Protein AF-Q5NBN3-F1 (afdb_monomer_lite)

Foldseek 3Di:
DLVLLVLLLVLLLVCLVPVLPLVSLQVNLVSCVVQLVLVSNLVSLVSSLVSLVVVLVVCVPDDDPVNVVSVVVNVVSVVVNVVSVVSVVVVDDTNLCNLLVHDPPDDLVSLVVSLVVQLVVLPLVVFLPPDDDDPPDDPVSSVSSSVSSSVSSVVSNVSSVVSSVQVVDPVND

Structure (mmCIF, N/CA/C/O backbone):
data_AF-Q5NBN3-F1
#
_entry.id   AF-Q5NBN3-F1
#
loop_
_atom_site.group_PDB
_atom_site.id
_atom_site.type_symbol
_atom_site.label_atom_id
_atom_site.label_alt_id
_atom_site.label_comp_id
_atom_site.label_asym_id
_atom_site.label_entity_id
_atom_site.label_seq_id
_atom_site.pdbx_PDB_ins_code
_atom_site.Cartn_x
_atom_site.Cartn_y
_atom_site.Cartn_z
_atom_site.occupancy
_atom_site.B_iso_or_equiv
_atom_site.auth_seq_id
_atom_site.auth_comp_id
_atom_site.auth_asym_id
_atom_site.auth_atom_id
_atom_site.pdbx_PDB_model_num
ATOM 1 N N . MET A 1 1 ? -16.382 3.703 2.804 1.00 44.62 1 MET A N 1
ATOM 2 C CA . MET A 1 1 ? -16.067 3.078 1.490 1.00 44.62 1 MET A CA 1
ATOM 3 C C . MET A 1 1 ? -14.600 2.669 1.575 1.00 44.62 1 MET A C 1
ATOM 5 O O . MET A 1 1 ? -13.789 3.541 1.834 1.00 44.62 1 MET A O 1
ATOM 9 N N . GLY A 1 2 ? -14.256 1.377 1.475 1.00 59.03 2 GLY A N 1
ATOM 10 C CA . GLY A 1 2 ? -12.894 0.833 1.696 1.00 59.03 2 GLY A CA 1
ATOM 11 C C . GLY A 1 2 ? -11.881 1.144 0.585 1.00 59.03 2 GLY A C 1
ATOM 12 O O . GLY A 1 2 ? -11.079 0.293 0.224 1.00 59.03 2 GLY A O 1
ATOM 13 N N . GLN A 1 3 ? -11.944 2.353 0.022 1.00 81.12 3 GLN A N 1
ATOM 14 C CA . GLN A 1 3 ? -11.246 2.738 -1.207 1.00 81.12 3 GLN A CA 1
ATOM 15 C C . GLN A 1 3 ? -9.719 2.660 -1.087 1.00 81.12 3 GLN A C 1
ATOM 17 O O . GLN A 1 3 ? -9.051 2.426 -2.087 1.00 81.12 3 GLN A O 1
ATOM 22 N N . ILE A 1 4 ? -9.162 2.838 0.117 1.00 94.19 4 ILE A N 1
ATOM 23 C CA . ILE A 1 4 ? -7.708 2.822 0.313 1.00 94.19 4 ILE A CA 1
ATOM 24 C C . ILE A 1 4 ? -7.145 1.406 0.174 1.00 94.19 4 ILE A C 1
ATOM 26 O O . ILE A 1 4 ? -6.183 1.222 -0.563 1.00 94.19 4 ILE A O 1
ATOM 30 N N . LEU A 1 5 ? -7.742 0.403 0.829 1.00 95.00 5 LEU A N 1
ATOM 31 C CA . LEU A 1 5 ? -7.263 -0.983 0.736 1.00 95.00 5 LEU A CA 1
ATOM 32 C C . LEU A 1 5 ? -7.415 -1.548 -0.677 1.00 95.00 5 LEU A C 1
ATOM 34 O O . LEU A 1 5 ? -6.526 -2.246 -1.155 1.00 95.00 5 LEU A O 1
ATOM 38 N N . ASP A 1 6 ? -8.506 -1.191 -1.355 1.00 93.94 6 ASP A N 1
ATOM 39 C CA . ASP A 1 6 ? -8.705 -1.496 -2.772 1.00 93.94 6 ASP A CA 1
ATOM 40 C C . ASP A 1 6 ? -7.603 -0.887 -3.637 1.00 93.94 6 ASP A C 1
ATOM 42 O O . ASP A 1 6 ? -6.947 -1.597 -4.393 1.00 93.94 6 ASP A O 1
ATOM 46 N N . ALA A 1 7 ? -7.323 0.404 -3.457 1.00 96.38 7 ALA A N 1
ATOM 47 C CA . ALA A 1 7 ? -6.274 1.075 -4.207 1.00 96.38 7 ALA A CA 1
ATOM 48 C C . ALA A 1 7 ? -4.872 0.513 -3.902 1.00 96.38 7 ALA A C 1
ATOM 50 O O . ALA A 1 7 ? -4.029 0.470 -4.800 1.00 96.38 7 ALA A O 1
ATOM 51 N N . ILE A 1 8 ? -4.605 0.071 -2.664 1.00 97.25 8 ILE A N 1
ATOM 52 C CA . ILE A 1 8 ? -3.345 -0.602 -2.317 1.00 97.25 8 ILE A CA 1
ATOM 53 C C . ILE A 1 8 ? -3.264 -1.940 -3.047 1.00 97.25 8 ILE A C 1
ATOM 55 O O . ILE A 1 8 ? -2.245 -2.203 -3.680 1.00 97.25 8 ILE A O 1
ATOM 59 N N . ALA A 1 9 ? -4.329 -2.746 -3.017 1.00 94.75 9 ALA A N 1
ATOM 60 C CA . ALA A 1 9 ? -4.382 -4.030 -3.709 1.00 94.75 9 ALA A CA 1
ATOM 61 C C . ALA A 1 9 ? -4.187 -3.878 -5.229 1.00 94.75 9 ALA A C 1
ATOM 63 O O . ALA A 1 9 ? -3.411 -4.631 -5.818 1.00 94.75 9 ALA A O 1
ATOM 64 N N . ASP A 1 10 ? -4.806 -2.869 -5.849 1.00 95.00 10 ASP A N 1
ATOM 65 C CA . ASP A 1 10 ? -4.633 -2.563 -7.274 1.00 95.00 10 ASP A CA 1
ATOM 66 C C . ASP A 1 10 ? -3.186 -2.163 -7.598 1.00 95.00 10 ASP A C 1
ATOM 68 O O . ASP A 1 10 ? -2.611 -2.620 -8.589 1.00 95.00 10 ASP A O 1
ATOM 72 N N . CYS A 1 11 ? -2.556 -1.340 -6.751 1.00 97.19 11 CYS A N 1
ATOM 73 C CA . CYS A 1 11 ? -1.148 -0.986 -6.932 1.00 97.19 11 CYS A CA 1
ATOM 74 C C . CYS A 1 11 ? -0.230 -2.197 -6.729 1.00 97.19 11 CYS A C 1
ATOM 76 O O . CYS A 1 11 ? 0.711 -2.371 -7.496 1.00 97.19 11 CYS A O 1
ATOM 78 N N . SER A 1 12 ? -0.498 -3.040 -5.730 1.00 95.88 12 SER A N 1
ATOM 79 C CA . SER A 1 12 ? 0.242 -4.280 -5.481 1.00 95.88 12 SER A CA 1
ATOM 80 C C . SER A 1 12 ? 0.186 -5.223 -6.675 1.00 95.88 12 SER A C 1
ATOM 82 O O . SER A 1 12 ? 1.220 -5.710 -7.124 1.00 95.88 12 SER A O 1
ATOM 84 N N . LEU A 1 13 ? -1.001 -5.405 -7.257 1.00 93.69 13 LEU A N 1
ATOM 85 C CA . LEU A 1 13 ? -1.175 -6.175 -8.482 1.00 93.69 13 LEU A CA 1
ATOM 86 C C . LEU A 1 13 ? -0.355 -5.587 -9.637 1.00 93.69 13 LEU A C 1
ATOM 88 O O . LEU A 1 13 ? 0.372 -6.312 -10.313 1.00 93.69 13 LEU A O 1
ATOM 92 N N . ALA A 1 14 ? -0.434 -4.272 -9.843 1.00 94.81 14 ALA A N 1
ATOM 93 C CA . ALA A 1 14 ? 0.308 -3.593 -10.900 1.00 94.81 14 ALA A CA 1
ATOM 94 C C . ALA A 1 14 ? 1.834 -3.731 -10.730 1.00 94.81 14 ALA A C 1
ATOM 96 O O . ALA A 1 14 ? 2.539 -3.925 -11.714 1.00 94.81 14 ALA A O 1
ATOM 97 N N . ILE A 1 15 ? 2.334 -3.678 -9.492 1.00 95.94 15 ILE A N 1
ATOM 98 C CA . ILE A 1 15 ? 3.757 -3.839 -9.154 1.00 95.94 15 ILE A CA 1
ATOM 99 C C . ILE A 1 15 ? 4.220 -5.291 -9.309 1.00 95.94 15 ILE A C 1
ATOM 101 O O . ILE A 1 15 ? 5.369 -5.530 -9.677 1.00 95.94 15 ILE A O 1
ATOM 105 N N . ALA A 1 16 ? 3.355 -6.259 -9.007 1.00 93.06 16 ALA A N 1
ATOM 106 C CA . ALA A 1 16 ? 3.659 -7.669 -9.211 1.00 93.06 16 ALA A CA 1
ATOM 107 C C . ALA A 1 16 ? 3.752 -8.002 -10.709 1.00 93.06 16 ALA A C 1
ATOM 109 O O . ALA A 1 16 ? 4.618 -8.769 -11.113 1.00 93.06 16 ALA A O 1
ATOM 110 N N . LEU A 1 17 ? 2.898 -7.392 -11.540 1.00 91.25 17 LEU A N 1
ATOM 111 C CA . LEU A 1 17 ? 2.922 -7.556 -12.997 1.00 91.25 17 LEU A CA 1
ATOM 112 C C . LEU A 1 17 ? 4.080 -6.799 -13.668 1.00 91.25 17 LEU A C 1
ATOM 114 O O . LEU A 1 17 ? 4.691 -7.320 -14.598 1.00 91.25 17 LEU A O 1
ATOM 118 N N . ASP A 1 18 ? 4.386 -5.585 -13.205 1.00 93.38 18 ASP A N 1
ATOM 119 C CA . ASP A 1 18 ? 5.535 -4.791 -13.646 1.00 93.38 18 ASP A CA 1
ATOM 120 C C . ASP A 1 18 ? 6.296 -4.237 -12.436 1.00 93.38 18 ASP A C 1
ATOM 122 O O . ASP A 1 18 ? 5.932 -3.232 -11.813 1.00 93.38 18 ASP A O 1
ATOM 126 N N . SER A 1 19 ? 7.424 -4.880 -12.141 1.00 93.56 19 SER A N 1
ATOM 127 C CA . SER A 1 19 ? 8.270 -4.538 -11.002 1.00 93.56 19 SER A CA 1
ATOM 128 C C . SER A 1 19 ? 8.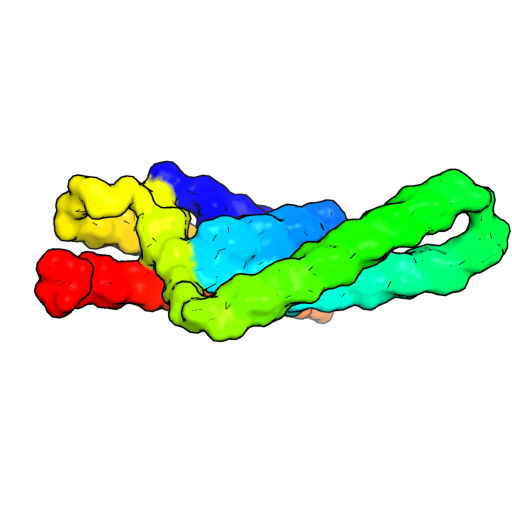927 -3.156 -11.112 1.00 93.56 19 SER A C 1
ATOM 130 O O . SER A 1 19 ? 9.373 -2.621 -10.089 1.00 93.56 19 SER A O 1
ATOM 132 N N . ASN A 1 20 ? 8.952 -2.564 -12.309 1.00 95.25 20 ASN A N 1
ATOM 133 C CA . ASN A 1 20 ? 9.498 -1.242 -12.598 1.00 95.25 20 ASN A CA 1
ATOM 134 C C . ASN A 1 20 ? 8.405 -0.171 -12.758 1.00 95.25 20 ASN A C 1
ATOM 136 O O . ASN A 1 20 ? 8.701 0.947 -13.193 1.00 95.25 20 ASN A O 1
ATOM 140 N N . TYR A 1 21 ? 7.153 -0.460 -12.386 1.00 96.81 21 TYR A N 1
ATOM 141 C CA . TYR A 1 21 ? 6.058 0.490 -12.546 1.00 96.81 21 TYR A CA 1
ATOM 142 C C . TYR A 1 21 ? 6.108 1.623 -11.504 1.00 96.81 21 TYR A C 1
ATOM 144 O O . TYR A 1 21 ? 5.364 1.654 -10.520 1.00 96.81 21 TYR A O 1
ATOM 152 N N . SER A 1 22 ? 6.977 2.610 -11.741 1.00 96.31 22 SER A N 1
ATOM 153 C CA . SER A 1 22 ? 7.275 3.721 -10.821 1.00 96.31 22 SER A CA 1
ATOM 154 C C . SER A 1 22 ? 6.034 4.471 -10.324 1.00 96.31 22 SER A C 1
ATOM 156 O O . SER A 1 22 ? 5.960 4.844 -9.152 1.00 96.31 22 SER A O 1
ATOM 158 N N . LYS A 1 23 ? 5.024 4.653 -11.187 1.00 96.31 23 LYS A N 1
ATOM 159 C CA . LYS A 1 23 ? 3.754 5.303 -10.824 1.00 96.31 23 LYS A CA 1
ATOM 160 C C . LYS A 1 23 ? 2.964 4.489 -9.798 1.00 96.31 23 LYS A C 1
ATOM 162 O O . LYS A 1 23 ? 2.444 5.084 -8.859 1.00 96.31 23 LYS A O 1
ATOM 167 N N . ALA A 1 24 ? 2.884 3.165 -9.954 1.00 98.00 24 ALA A N 1
ATOM 168 C CA . ALA A 1 24 ? 2.189 2.297 -9.003 1.00 98.00 24 ALA A CA 1
ATOM 169 C C . ALA A 1 24 ? 2.914 2.271 -7.650 1.00 98.00 24 ALA A C 1
ATOM 171 O O . ALA A 1 24 ? 2.270 2.449 -6.620 1.00 98.00 24 ALA A O 1
ATOM 172 N N . ILE A 1 25 ? 4.250 2.179 -7.656 1.00 98.50 25 ILE A N 1
ATOM 173 C CA . ILE A 1 25 ? 5.080 2.229 -6.438 1.00 98.50 25 ILE A CA 1
ATOM 174 C C . ILE A 1 25 ? 4.880 3.560 -5.697 1.00 98.50 25 ILE A C 1
ATOM 176 O O . ILE A 1 25 ? 4.569 3.583 -4.509 1.00 98.50 25 ILE A O 1
ATOM 180 N N . SER A 1 26 ? 4.989 4.688 -6.408 1.00 98.31 26 SER A N 1
ATOM 181 C CA . SER A 1 26 ? 4.820 6.024 -5.821 1.00 98.31 26 SER A CA 1
ATOM 182 C C . SER A 1 26 ? 3.430 6.229 -5.208 1.00 98.31 26 SER A C 1
ATOM 184 O O . SER A 1 26 ? 3.291 6.833 -4.136 1.00 98.31 26 SER A O 1
ATOM 186 N N . ARG A 1 27 ? 2.399 5.707 -5.884 1.00 98.19 27 ARG A N 1
ATOM 187 C CA . ARG A 1 27 ? 1.003 5.806 -5.456 1.00 98.19 27 ARG A CA 1
ATOM 188 C C . ARG A 1 27 ? 0.726 4.911 -4.250 1.00 98.19 27 ARG A C 1
ATOM 190 O O . ARG A 1 27 ? 0.111 5.389 -3.300 1.00 98.19 27 ARG A O 1
ATOM 197 N N . ARG A 1 28 ? 1.249 3.681 -4.235 1.00 98.50 28 ARG A N 1
ATOM 198 C CA . ARG A 1 28 ? 1.142 2.763 -3.092 1.00 98.50 28 ARG A CA 1
ATOM 199 C C . ARG A 1 28 ? 1.826 3.319 -1.844 1.00 98.50 28 ARG A C 1
ATOM 201 O O . ARG A 1 28 ? 1.197 3.337 -0.790 1.00 98.50 28 ARG A O 1
ATOM 208 N N . ALA A 1 29 ? 3.004 3.931 -1.990 1.00 98.56 29 ALA A N 1
ATOM 209 C CA . ALA A 1 29 ? 3.646 4.666 -0.899 1.00 98.56 29 ALA A CA 1
ATOM 210 C C . ALA A 1 29 ? 2.732 5.758 -0.308 1.00 98.56 29 ALA A C 1
ATOM 212 O O . ALA A 1 29 ? 2.669 5.936 0.902 1.00 98.56 29 ALA A O 1
ATOM 213 N N . GLY A 1 30 ? 1.981 6.484 -1.147 1.00 98.25 30 GLY A N 1
ATOM 214 C CA . GLY A 1 30 ? 1.005 7.486 -0.683 1.00 98.25 30 GLY A CA 1
ATOM 215 C C . GLY A 1 30 ? -0.174 6.911 0.066 1.00 98.25 30 GLY A C 1
ATOM 216 O O . GLY A 1 30 ? -0.595 7.477 1.069 1.00 98.25 30 GLY A O 1
ATOM 217 N N . LEU A 1 31 ? -0.681 5.770 -0.377 1.00 98.38 31 LEU A N 1
ATOM 218 C CA . LEU A 1 31 ? -1.772 5.096 0.313 1.00 98.38 31 LEU A CA 1
ATOM 219 C C . LEU A 1 31 ? -1.323 4.569 1.682 1.00 98.38 31 LEU A C 1
ATOM 221 O O . LEU A 1 31 ? -2.057 4.725 2.656 1.00 98.38 31 LEU A O 1
ATOM 225 N N . TYR A 1 32 ? -0.103 4.034 1.774 1.00 98.56 32 TYR A N 1
ATOM 226 C CA . TYR A 1 32 ? 0.494 3.630 3.045 1.00 98.56 32 TYR A CA 1
ATOM 227 C C . TYR A 1 32 ? 0.758 4.825 3.980 1.00 98.56 32 TYR A C 1
ATOM 229 O O . TYR A 1 32 ? 0.433 4.752 5.164 1.00 98.56 32 TYR A O 1
ATOM 237 N N . GLU A 1 33 ? 1.224 5.969 3.463 1.00 97.31 33 GLU A N 1
ATOM 238 C CA . GLU A 1 33 ? 1.341 7.213 4.246 1.00 97.31 33 GLU A CA 1
ATOM 239 C C . GLU A 1 33 ? -0.008 7.689 4.801 1.00 97.31 33 GLU A C 1
ATOM 241 O O . GLU A 1 33 ? -0.088 8.062 5.972 1.00 97.31 33 GLU A O 1
ATOM 246 N N . LEU A 1 34 ? -1.083 7.638 4.003 1.00 96.88 34 LEU A N 1
ATOM 247 C CA . LEU A 1 34 ? -2.424 8.052 4.442 1.00 96.88 34 LEU A CA 1
ATOM 248 C C . LEU A 1 34 ? -2.914 7.243 5.648 1.00 96.88 34 LEU A C 1
ATOM 250 O O . LEU A 1 34 ? -3.517 7.799 6.568 1.00 96.88 34 LEU A O 1
ATOM 254 N N . ILE A 1 35 ? -2.626 5.941 5.667 1.00 97.12 35 ILE A N 1
ATOM 255 C CA . ILE A 1 35 ? -2.974 5.063 6.792 1.00 97.12 35 ILE A CA 1
ATOM 256 C C . ILE A 1 35 ? -1.899 5.026 7.884 1.00 97.12 35 ILE A C 1
ATOM 258 O O . ILE A 1 35 ? -2.052 4.285 8.855 1.00 97.12 35 ILE A O 1
ATOM 262 N N . ARG A 1 36 ? -0.854 5.855 7.763 1.00 97.56 36 ARG A N 1
ATOM 263 C CA . ARG A 1 36 ? 0.294 5.957 8.682 1.00 97.56 36 ARG A CA 1
ATOM 264 C C . ARG A 1 36 ? 1.090 4.662 8.823 1.00 97.56 36 ARG A C 1
ATOM 266 O O . ARG A 1 36 ? 1.730 4.420 9.842 1.00 97.56 36 ARG A O 1
ATOM 273 N N . ASP A 1 37 ? 1.059 3.832 7.790 1.00 97.75 37 ASP A N 1
ATOM 274 C CA . ASP A 1 37 ? 1.928 2.672 7.657 1.00 97.75 37 ASP A CA 1
ATOM 275 C C . ASP A 1 37 ? 3.265 3.120 7.059 1.00 97.75 37 ASP A C 1
ATOM 277 O O . ASP A 1 37 ? 3.573 2.917 5.881 1.00 97.75 37 ASP A O 1
ATOM 281 N N . TYR A 1 38 ? 4.032 3.844 7.875 1.00 98.00 38 TYR A N 1
ATOM 282 C CA . TYR A 1 38 ? 5.278 4.459 7.431 1.00 98.00 38 TYR A CA 1
ATOM 283 C C . TYR A 1 38 ? 6.336 3.418 7.053 1.00 98.00 38 TYR A C 1
ATOM 285 O O . TYR A 1 38 ? 7.167 3.688 6.189 1.00 98.00 38 TYR A O 1
ATOM 293 N N . ASP A 1 39 ? 6.277 2.212 7.616 1.00 97.06 39 ASP A N 1
ATOM 294 C CA . ASP A 1 39 ? 7.203 1.136 7.265 1.00 97.06 39 ASP A CA 1
ATOM 295 C C . ASP A 1 39 ? 7.030 0.720 5.798 1.00 97.06 39 ASP A C 1
ATOM 297 O O . ASP A 1 39 ? 7.997 0.738 5.026 1.00 97.06 39 ASP A O 1
ATOM 301 N N . GLN A 1 40 ? 5.796 0.418 5.376 1.00 98.25 40 GLN A N 1
ATOM 302 C CA . GLN A 1 40 ? 5.524 0.037 3.987 1.00 98.25 40 GLN A CA 1
ATOM 303 C C . GLN A 1 40 ? 5.701 1.197 3.013 1.00 98.25 40 GLN A C 1
ATOM 305 O O . GLN A 1 40 ? 6.289 1.022 1.944 1.00 98.25 40 GLN A O 1
ATOM 310 N N . ALA A 1 41 ? 5.266 2.400 3.388 1.00 98.50 41 ALA A N 1
ATOM 311 C CA . ALA A 1 41 ? 5.496 3.577 2.563 1.00 98.50 41 ALA A CA 1
ATOM 312 C C . ALA A 1 41 ? 6.995 3.856 2.357 1.00 98.50 41 ALA A C 1
ATOM 314 O O . ALA A 1 41 ? 7.422 4.151 1.240 1.00 98.50 41 ALA A O 1
ATOM 315 N N . GLY A 1 42 ? 7.812 3.695 3.401 1.00 98.50 42 GLY A N 1
ATOM 316 C CA . GLY A 1 42 ? 9.264 3.824 3.314 1.00 98.50 42 GLY A CA 1
ATOM 317 C C . GLY A 1 42 ? 9.896 2.765 2.408 1.00 98.50 42 GLY A C 1
ATOM 318 O O . GLY A 1 42 ? 10.792 3.087 1.628 1.00 98.50 42 GLY A O 1
ATOM 319 N N . ASN A 1 43 ? 9.416 1.517 2.464 1.00 98.25 43 ASN A N 1
ATOM 320 C CA . ASN A 1 43 ? 9.874 0.444 1.574 1.00 98.25 43 ASN A CA 1
ATOM 321 C C . ASN A 1 43 ? 9.608 0.775 0.101 1.00 98.25 43 ASN A C 1
ATOM 323 O O . ASN A 1 43 ? 10.518 0.670 -0.725 1.00 98.25 43 ASN A O 1
ATOM 327 N N . ASP A 1 44 ? 8.395 1.229 -0.220 1.00 98.62 44 ASP A N 1
ATOM 328 C CA . ASP A 1 44 ? 8.035 1.620 -1.584 1.00 98.62 44 ASP A CA 1
ATOM 329 C C . ASP A 1 44 ? 8.838 2.843 -2.058 1.00 98.62 44 ASP A C 1
ATOM 331 O O . ASP A 1 44 ? 9.317 2.858 -3.192 1.00 98.62 44 ASP A O 1
ATOM 335 N N . LEU A 1 45 ? 9.062 3.847 -1.202 1.00 98.56 45 LEU A N 1
ATOM 336 C CA . LEU A 1 45 ? 9.892 5.006 -1.554 1.00 98.56 45 LEU A CA 1
ATOM 337 C C . LEU A 1 45 ? 11.348 4.623 -1.817 1.00 98.56 45 LEU A C 1
ATOM 339 O O . LEU A 1 45 ? 11.909 5.070 -2.815 1.00 98.56 45 LEU A O 1
ATOM 343 N N . ARG A 1 46 ? 11.951 3.773 -0.977 1.00 98.69 46 ARG A N 1
ATOM 344 C CA . ARG A 1 46 ? 13.316 3.268 -1.203 1.00 98.69 46 ARG A CA 1
ATOM 345 C C . ARG A 1 46 ? 13.414 2.513 -2.525 1.00 98.69 46 ARG A C 1
ATOM 347 O O . ARG A 1 46 ? 14.317 2.779 -3.312 1.00 98.69 46 ARG A O 1
ATOM 354 N N . ARG A 1 47 ? 12.443 1.643 -2.819 1.00 98.00 47 ARG A N 1
ATOM 355 C CA . ARG A 1 47 ? 12.367 0.936 -4.105 1.00 98.00 47 ARG A CA 1
ATOM 356 C C . ARG A 1 47 ? 12.245 1.905 -5.285 1.00 98.00 47 ARG A C 1
ATOM 358 O O . ARG A 1 47 ? 12.917 1.719 -6.297 1.00 98.00 47 ARG A O 1
ATOM 365 N N . LEU A 1 48 ? 11.402 2.932 -5.165 1.00 98.25 48 LEU A N 1
ATOM 366 C CA . LEU A 1 48 ? 11.230 3.960 -6.192 1.00 98.25 48 LEU A CA 1
ATOM 367 C C . LEU A 1 48 ? 12.523 4.749 -6.430 1.00 98.25 48 LEU A C 1
ATOM 369 O O . LEU A 1 48 ? 12.875 4.994 -7.580 1.00 98.25 48 LEU A O 1
ATOM 373 N N . ILE A 1 49 ? 13.231 5.122 -5.363 1.00 98.31 49 ILE A N 1
ATOM 374 C CA . ILE A 1 49 ? 14.522 5.815 -5.429 1.00 98.31 49 ILE A CA 1
ATOM 375 C C . ILE A 1 49 ? 15.535 4.961 -6.195 1.00 98.31 49 ILE A C 1
ATOM 377 O O . ILE A 1 49 ? 16.047 5.421 -7.213 1.00 98.31 49 ILE A O 1
ATOM 381 N N . SER A 1 50 ? 15.727 3.697 -5.804 1.00 97.94 50 SER A N 1
ATOM 382 C CA . SER A 1 50 ? 16.660 2.792 -6.492 1.00 97.94 50 SER A CA 1
ATOM 383 C C . SER A 1 50 ? 16.309 2.587 -7.970 1.00 97.94 50 SER A C 1
ATOM 385 O O . SER A 1 50 ? 17.192 2.499 -8.823 1.00 97.94 50 SER A O 1
ATOM 387 N N . LEU A 1 51 ? 15.015 2.544 -8.304 1.00 96.56 51 LEU A N 1
ATOM 388 C CA . LEU A 1 51 ? 14.557 2.467 -9.690 1.00 96.56 51 LEU A CA 1
ATOM 389 C C . LEU A 1 51 ? 14.925 3.727 -10.489 1.00 96.56 51 LEU A C 1
ATOM 391 O O . LEU A 1 51 ? 15.413 3.615 -11.612 1.00 96.56 51 LEU A O 1
ATOM 395 N N . LEU A 1 52 ? 14.690 4.914 -9.926 1.00 95.38 52 LEU A N 1
ATOM 396 C CA . LEU A 1 52 ? 14.997 6.192 -10.572 1.00 95.38 52 LEU A CA 1
ATOM 397 C C . LEU A 1 52 ? 16.510 6.400 -10.732 1.00 95.38 52 LEU A C 1
ATOM 399 O O . LEU A 1 52 ? 16.945 6.901 -11.766 1.00 95.38 52 LEU A O 1
ATOM 403 N N . GLU A 1 53 ? 17.312 5.977 -9.753 1.00 95.12 53 GLU A N 1
ATOM 404 C CA . GLU A 1 53 ? 18.779 5.986 -9.831 1.00 95.12 53 GLU A CA 1
ATOM 405 C C . GLU A 1 53 ? 19.282 5.099 -10.972 1.00 95.12 53 GLU A C 1
ATOM 407 O O . GLU A 1 53 ? 20.071 5.548 -11.805 1.00 95.12 53 GLU A O 1
ATOM 412 N N . ARG A 1 54 ? 18.762 3.869 -11.075 1.00 93.94 54 ARG A N 1
ATOM 413 C CA . ARG A 1 54 ? 19.084 2.961 -12.183 1.00 93.94 54 ARG A CA 1
ATOM 414 C C . ARG A 1 54 ? 18.696 3.563 -13.534 1.00 93.94 54 ARG A C 1
ATOM 416 O O . ARG A 1 54 ? 19.504 3.557 -14.458 1.00 93.94 54 ARG A O 1
ATOM 423 N N . GLN A 1 55 ? 17.493 4.129 -13.641 1.00 91.62 55 GLN A N 1
ATOM 424 C CA . GLN A 1 55 ? 17.042 4.799 -14.864 1.00 91.62 55 GLN A CA 1
ATOM 425 C C . GLN A 1 55 ? 17.930 5.991 -15.233 1.00 91.62 55 GLN A C 1
ATOM 427 O O . GLN A 1 55 ? 18.147 6.236 -16.416 1.00 91.62 55 GLN A O 1
ATOM 432 N N . LEU A 1 56 ? 18.446 6.740 -14.255 1.00 90.31 56 LEU A N 1
ATOM 433 C CA . LEU A 1 56 ? 19.363 7.849 -14.510 1.00 90.31 56 LEU A CA 1
ATOM 434 C C . LEU A 1 56 ? 20.722 7.346 -15.018 1.00 90.31 56 LEU A C 1
ATOM 436 O O . LEU A 1 56 ? 21.259 7.916 -15.965 1.00 90.31 56 LEU A O 1
ATOM 440 N N . GLN A 1 57 ? 21.235 6.258 -14.435 1.00 88.44 57 GLN A N 1
ATOM 441 C CA . GLN A 1 57 ? 22.493 5.625 -14.838 1.00 88.44 57 GLN A CA 1
ATOM 442 C C . GLN A 1 57 ? 22.426 5.047 -16.262 1.00 88.44 57 GLN A C 1
ATOM 444 O O . GLN A 1 57 ? 23.363 5.197 -17.041 1.00 88.44 57 GLN A O 1
ATOM 449 N N . GLU A 1 58 ? 21.311 4.418 -16.633 1.00 86.25 58 GLU A N 1
ATOM 450 C CA . GLU A 1 58 ? 21.095 3.876 -17.985 1.00 86.25 58 GLU A CA 1
ATOM 451 C C . GLU A 1 58 ? 20.964 4.984 -19.047 1.00 86.25 58 GLU A C 1
ATOM 453 O O . GLU A 1 58 ? 21.287 4.778 -20.215 1.00 86.25 58 GLU A O 1
ATOM 458 N N . ASN A 1 59 ? 20.537 6.183 -18.640 1.00 75.88 59 ASN A N 1
ATOM 459 C CA . ASN A 1 59 ? 20.259 7.315 -19.524 1.00 75.88 59 ASN A CA 1
ATOM 460 C C . ASN A 1 59 ? 21.412 8.332 -19.644 1.00 75.88 59 ASN A C 1
ATOM 462 O O . ASN A 1 59 ? 21.194 9.410 -20.201 1.00 75.88 59 ASN A O 1
ATOM 466 N N . ILE A 1 60 ? 22.633 8.003 -19.194 1.00 68.56 60 ILE A N 1
ATOM 467 C CA . ILE A 1 60 ? 23.821 8.890 -19.231 1.00 68.56 60 ILE A CA 1
ATOM 468 C C . ILE A 1 60 ? 24.116 9.460 -20.634 1.00 68.56 60 ILE A C 1
ATOM 470 O O . ILE A 1 60 ? 24.672 10.550 -20.747 1.00 68.56 60 ILE A O 1
ATOM 474 N N . TYR A 1 61 ? 23.695 8.770 -21.699 1.00 69.44 61 TYR A N 1
ATOM 475 C CA . TYR A 1 61 ? 23.915 9.169 -23.095 1.00 69.44 61 TYR A CA 1
ATOM 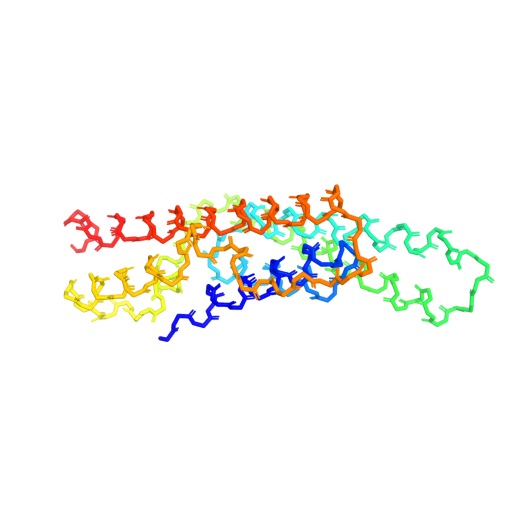476 C C . TYR A 1 61 ? 22.678 9.792 -23.789 1.00 69.44 61 TYR A C 1
ATOM 478 O O . TYR A 1 61 ? 22.689 9.966 -25.005 1.00 69.44 61 TYR A O 1
ATOM 486 N N . THR A 1 62 ? 21.597 10.106 -23.058 1.00 61.44 62 THR A N 1
ATOM 487 C CA . THR A 1 62 ? 20.299 10.558 -23.623 1.00 61.44 62 THR A CA 1
ATOM 488 C C . THR A 1 62 ? 19.955 12.030 -23.287 1.00 61.44 62 THR A C 1
ATOM 490 O O . THR A 1 62 ? 20.588 12.612 -22.408 1.00 61.44 62 THR A O 1
ATOM 493 N N . PRO A 1 63 ? 18.987 12.677 -23.984 1.00 62.12 63 PRO A N 1
ATOM 494 C CA . PRO A 1 63 ? 18.749 14.130 -23.919 1.00 62.12 63 PRO A CA 1
ATOM 495 C C . PRO A 1 63 ? 18.406 14.688 -22.524 1.00 62.12 63 PRO A C 1
ATOM 497 O O . PRO A 1 63 ? 17.658 14.065 -21.766 1.00 62.12 63 PRO A O 1
ATOM 500 N N . SER A 1 64 ? 18.875 15.917 -22.244 1.00 70.25 64 SER A N 1
ATOM 501 C CA . SER A 1 64 ? 18.773 16.627 -20.948 1.00 70.25 64 SER A CA 1
ATOM 502 C C . SER A 1 64 ? 17.385 16.562 -20.303 1.00 70.25 64 SER A C 1
ATOM 504 O O . SER A 1 64 ? 17.270 16.175 -19.144 1.00 70.25 64 SER A O 1
ATOM 506 N N . GLU A 1 65 ? 16.313 16.833 -21.050 1.00 71.38 65 GLU A N 1
ATOM 507 C CA . GLU A 1 65 ? 14.972 17.029 -20.475 1.00 71.38 65 GLU A CA 1
ATOM 508 C C . GLU A 1 65 ? 14.405 15.788 -19.763 1.00 71.38 65 GLU A C 1
ATOM 510 O O . GLU A 1 65 ? 13.805 15.897 -18.690 1.00 71.38 65 GLU A O 1
ATOM 515 N N . LYS A 1 66 ? 14.621 14.581 -20.311 1.00 74.06 66 LYS A N 1
ATOM 516 C CA . LYS A 1 66 ? 14.189 13.335 -19.648 1.00 74.06 66 LYS A CA 1
ATOM 517 C C . LYS A 1 66 ? 14.983 13.100 -18.366 1.00 74.06 66 LYS A C 1
ATOM 519 O O . LYS A 1 66 ? 14.405 12.720 -17.347 1.00 74.06 66 LYS A O 1
ATOM 524 N N . SER A 1 67 ? 16.288 13.363 -18.406 1.00 81.81 67 SER A N 1
ATOM 525 C CA . SER A 1 67 ? 17.162 13.236 -17.239 1.00 81.81 67 SER A CA 1
ATOM 526 C C . SER A 1 67 ? 16.780 14.228 -16.132 1.00 81.81 67 SER A C 1
ATOM 528 O O . SER A 1 67 ? 16.795 13.867 -14.955 1.00 81.81 67 SER A O 1
ATOM 530 N N . ASP A 1 68 ? 16.317 15.427 -16.494 1.00 87.12 68 ASP A N 1
ATOM 531 C CA . ASP A 1 68 ? 15.875 16.449 -15.542 1.00 87.12 68 ASP A CA 1
ATOM 532 C C . ASP A 1 68 ? 14.553 16.070 -14.861 1.00 87.12 68 ASP A C 1
ATOM 534 O O . ASP A 1 68 ? 14.403 16.252 -13.648 1.00 87.12 68 ASP A O 1
ATOM 538 N N . GLY A 1 69 ? 13.623 15.441 -15.589 1.00 89.75 69 GLY A N 1
ATOM 539 C CA . GLY A 1 69 ? 12.402 14.877 -15.004 1.00 89.75 69 GLY A CA 1
ATOM 540 C C . GLY A 1 69 ? 12.682 13.750 -14.000 1.00 89.75 69 GLY A C 1
ATOM 541 O O . GLY A 1 69 ? 12.070 13.705 -12.926 1.00 89.75 69 GLY A O 1
ATOM 542 N N . ILE A 1 70 ? 13.644 12.871 -14.310 1.00 91.19 70 ILE A N 1
ATOM 543 C CA . ILE A 1 70 ? 14.074 11.783 -13.414 1.00 91.19 70 ILE A CA 1
ATOM 544 C C . ILE A 1 70 ? 14.744 12.359 -12.162 1.00 91.19 70 ILE A C 1
ATOM 546 O O . ILE A 1 70 ? 14.332 12.017 -11.054 1.00 91.19 70 ILE A O 1
ATOM 550 N N . ARG A 1 71 ? 15.698 13.291 -12.311 1.00 92.25 71 ARG A N 1
ATOM 551 C CA . ARG A 1 71 ? 16.343 13.993 -11.182 1.00 92.25 71 ARG A CA 1
ATOM 552 C C . ARG A 1 71 ? 15.323 14.690 -10.286 1.00 92.25 71 ARG A C 1
ATOM 554 O O . ARG A 1 71 ? 15.373 14.554 -9.066 1.00 92.25 71 ARG A O 1
ATOM 561 N N . SER A 1 72 ? 14.359 15.390 -10.880 1.00 93.88 72 SER A N 1
ATOM 562 C CA . SER A 1 72 ? 13.293 16.072 -10.135 1.00 93.88 72 SER A CA 1
ATOM 563 C C . SER A 1 72 ? 12.434 15.088 -9.334 1.00 93.88 72 SER A C 1
ATOM 565 O O . SER A 1 72 ? 12.112 15.335 -8.169 1.00 93.88 72 SER A O 1
ATOM 567 N N . SER A 1 73 ? 12.092 13.947 -9.937 1.00 94.69 73 SER A N 1
ATOM 568 C CA . SER A 1 73 ? 11.320 12.883 -9.284 1.00 94.69 73 SER A CA 1
ATOM 569 C C . SER A 1 73 ? 12.107 12.203 -8.161 1.00 94.69 73 SER A C 1
ATOM 571 O O . SER A 1 73 ? 11.545 11.912 -7.102 1.00 94.69 73 SER A O 1
ATOM 573 N N . LEU A 1 74 ? 13.410 11.994 -8.365 1.00 96.00 74 LEU A N 1
ATOM 574 C CA . LEU A 1 74 ? 14.332 11.432 -7.382 1.00 96.00 74 LEU A CA 1
ATOM 575 C C . LEU A 1 74 ? 14.462 12.359 -6.169 1.00 96.00 74 LEU A C 1
ATOM 577 O O . LEU A 1 74 ? 14.224 11.931 -5.042 1.00 96.00 74 LEU A O 1
ATOM 581 N N . ASN A 1 75 ? 14.719 13.650 -6.399 1.00 96.62 75 ASN A N 1
ATOM 582 C CA . ASN A 1 75 ? 14.784 14.663 -5.343 1.00 96.62 75 ASN A CA 1
ATOM 583 C C . ASN A 1 75 ? 13.485 14.719 -4.530 1.00 96.62 75 ASN A C 1
ATOM 585 O O . ASN A 1 75 ? 13.522 14.720 -3.300 1.00 96.62 75 ASN A O 1
ATOM 589 N N . ARG A 1 76 ? 12.322 14.698 -5.198 1.00 97.06 76 ARG A N 1
ATOM 590 C CA . ARG A 1 76 ? 11.019 14.656 -4.517 1.00 97.06 76 ARG A CA 1
ATOM 591 C C . ARG A 1 76 ? 10.855 13.392 -3.669 1.00 97.06 76 ARG A C 1
ATOM 593 O O . ARG A 1 76 ? 10.358 13.482 -2.550 1.00 97.06 76 ARG A O 1
ATOM 600 N N . SER A 1 77 ? 11.262 12.235 -4.188 1.00 97.62 77 SER A N 1
ATOM 601 C CA . SER A 1 77 ? 11.151 10.953 -3.481 1.00 97.62 77 SER A CA 1
ATOM 602 C C . SER A 1 77 ? 12.061 10.907 -2.250 1.00 97.62 77 SER A C 1
ATOM 604 O O . SER A 1 77 ? 11.609 10.489 -1.188 1.00 97.62 77 SER A O 1
ATOM 606 N N . ASN A 1 78 ? 13.286 11.432 -2.353 1.00 98.06 78 ASN A N 1
ATOM 607 C CA . ASN A 1 78 ? 14.213 11.571 -1.226 1.00 98.06 78 ASN A CA 1
ATOM 608 C C . ASN A 1 78 ? 13.663 12.498 -0.133 1.00 98.06 78 ASN A C 1
ATOM 610 O O . ASN A 1 78 ? 13.625 12.119 1.036 1.00 98.06 78 ASN A O 1
ATOM 614 N N . LEU A 1 79 ? 13.159 13.683 -0.504 1.00 97.94 79 LEU A N 1
ATOM 615 C CA . LEU A 1 79 ? 12.540 14.610 0.453 1.00 97.94 79 LEU A CA 1
ATOM 616 C C . LEU A 1 79 ? 11.348 13.976 1.175 1.00 97.94 79 LEU A C 1
ATOM 618 O O . LEU A 1 79 ? 11.178 14.151 2.383 1.00 97.94 79 LEU A O 1
ATOM 622 N N . ARG A 1 80 ? 10.531 13.228 0.430 1.00 97.62 80 ARG A N 1
ATOM 623 C CA . ARG A 1 80 ? 9.378 12.516 0.972 1.00 97.62 80 ARG A CA 1
ATOM 624 C C . ARG A 1 80 ? 9.796 11.404 1.932 1.00 97.62 80 ARG A C 1
ATOM 626 O O . ARG A 1 80 ? 9.216 11.316 3.008 1.00 97.62 80 ARG A O 1
ATOM 633 N N . LEU A 1 81 ? 10.834 10.633 1.603 1.00 98.38 81 LEU A N 1
ATOM 634 C CA . LEU A 1 81 ? 11.380 9.600 2.487 1.00 98.38 81 LEU A CA 1
ATOM 635 C C . LEU A 1 81 ? 11.887 10.206 3.804 1.00 98.38 81 LEU A C 1
ATOM 637 O O . LEU A 1 81 ? 11.499 9.747 4.874 1.00 98.38 81 LEU A O 1
ATOM 641 N N . SER A 1 82 ? 12.657 11.297 3.749 1.00 98.00 82 SER A N 1
ATOM 642 C CA . SER A 1 82 ? 13.114 11.989 4.964 1.00 98.00 82 SER A CA 1
ATOM 643 C C . SER A 1 82 ? 11.962 12.576 5.789 1.00 98.00 82 SER A C 1
ATOM 645 O O . SER A 1 82 ? 12.047 12.645 7.016 1.00 98.00 82 SER A O 1
ATOM 647 N N . ALA A 1 83 ? 10.883 13.036 5.147 1.00 97.38 83 ALA A N 1
ATOM 648 C CA . ALA A 1 83 ? 9.690 13.502 5.851 1.00 97.38 83 ALA A CA 1
ATOM 649 C C . ALA A 1 83 ? 8.962 12.359 6.561 1.00 97.38 83 ALA A C 1
ATOM 651 O O . ALA A 1 83 ? 8.666 12.472 7.751 1.00 97.38 83 ALA A O 1
ATOM 652 N N . LEU A 1 84 ? 8.775 11.247 5.858 1.00 97.12 84 LEU A N 1
ATOM 653 C CA . LEU A 1 84 ? 8.184 10.031 6.391 1.00 97.12 84 LEU A CA 1
ATOM 654 C C . LEU A 1 84 ? 8.969 9.497 7.594 1.00 97.12 84 LEU A C 1
ATOM 656 O O . LEU A 1 84 ? 8.368 9.159 8.606 1.00 97.12 84 LEU A O 1
ATOM 660 N N . GLU A 1 85 ? 10.302 9.473 7.542 1.00 96.25 85 GLU A N 1
ATOM 661 C CA . GLU A 1 85 ? 11.130 9.003 8.663 1.00 96.25 85 GLU A CA 1
ATOM 662 C C . GLU A 1 85 ? 10.982 9.885 9.910 1.00 96.25 85 GLU A C 1
ATOM 664 O O . GLU A 1 85 ? 11.028 9.394 11.041 1.00 96.25 85 GLU A O 1
ATOM 669 N N . ARG A 1 86 ? 10.775 11.195 9.730 1.00 96.94 86 ARG A N 1
ATOM 670 C CA . ARG A 1 86 ? 10.459 12.105 10.842 1.00 96.94 86 ARG A CA 1
ATOM 671 C C . ARG A 1 86 ? 9.076 11.829 11.419 1.00 96.94 86 ARG A C 1
ATOM 673 O O . ARG A 1 86 ? 8.920 11.892 12.635 1.00 96.94 86 ARG A O 1
ATOM 680 N N . ASP A 1 87 ? 8.091 11.533 10.579 1.00 94.50 87 ASP A N 1
ATOM 681 C CA . ASP A 1 87 ? 6.737 11.214 11.033 1.00 94.50 87 ASP A CA 1
ATOM 682 C C . ASP A 1 87 ? 6.666 9.847 11.723 1.00 94.50 87 ASP A C 1
ATOM 684 O O . ASP A 1 87 ? 6.018 9.728 12.762 1.00 94.50 87 ASP A O 1
ATOM 688 N N . ALA A 1 88 ? 7.422 8.859 11.242 1.00 94.62 88 ALA A N 1
ATOM 689 C CA . ALA A 1 88 ? 7.575 7.560 11.892 1.00 94.62 88 ALA A CA 1
ATOM 690 C C . ALA A 1 88 ? 8.159 7.694 13.309 1.00 94.62 88 ALA A C 1
ATOM 692 O O . ALA A 1 88 ? 7.667 7.072 14.250 1.00 94.62 88 ALA A O 1
ATOM 693 N N . LYS A 1 89 ? 9.141 8.589 13.502 1.00 95.94 89 LYS A N 1
ATOM 694 C CA . LYS A 1 89 ? 9.733 8.887 14.823 1.00 95.94 89 LYS A CA 1
ATOM 695 C C . LYS A 1 89 ? 8.747 9.482 15.829 1.00 95.94 89 LYS A C 1
ATOM 697 O O . LYS A 1 89 ? 9.011 9.418 17.025 1.00 95.94 89 LYS A O 1
ATOM 702 N N . LYS A 1 90 ? 7.618 10.042 15.381 1.00 95.31 90 LYS A N 1
ATOM 703 C CA . LYS A 1 90 ? 6.569 10.535 16.290 1.00 95.31 90 LYS A CA 1
ATOM 704 C C . LYS A 1 90 ? 5.815 9.397 16.983 1.00 95.31 90 LYS A C 1
ATOM 706 O O . LYS A 1 90 ? 5.077 9.669 17.922 1.00 95.31 90 LYS A O 1
ATOM 711 N N . GLY A 1 91 ? 5.955 8.151 16.516 1.00 92.19 91 GLY A N 1
ATOM 712 C CA . GLY A 1 91 ? 5.312 6.985 17.128 1.00 92.19 91 GLY A CA 1
ATOM 713 C C . GLY A 1 91 ? 3.784 6.993 17.032 1.00 92.19 91 GLY A C 1
ATOM 714 O O . GLY A 1 91 ? 3.115 6.315 17.807 1.00 92.19 91 GLY A O 1
ATOM 715 N N . ILE A 1 92 ? 3.217 7.772 16.105 1.00 92.19 92 ILE A N 1
ATOM 716 C CA . ILE A 1 92 ? 1.768 7.831 15.901 1.00 92.19 92 ILE A CA 1
ATOM 717 C C . ILE A 1 92 ? 1.320 6.524 15.247 1.00 92.19 92 ILE A C 1
ATOM 719 O O . ILE A 1 92 ? 1.848 6.131 14.209 1.00 92.19 92 ILE A O 1
ATOM 723 N N . SER A 1 93 ? 0.326 5.873 15.845 1.00 92.94 93 SER A N 1
ATOM 724 C CA . SER A 1 93 ? -0.215 4.610 15.354 1.00 92.94 93 SER A CA 1
ATOM 725 C C . SER A 1 93 ? -0.964 4.752 14.021 1.00 92.94 93 SER A C 1
ATOM 727 O O . SER A 1 93 ? -1.335 5.849 13.580 1.00 92.94 93 SER A O 1
ATOM 729 N N . LEU A 1 94 ? -1.193 3.597 13.389 1.00 95.50 94 LEU A N 1
ATOM 730 C CA . LEU A 1 94 ? -1.958 3.446 12.153 1.00 95.50 94 LEU A CA 1
ATOM 731 C C . LEU A 1 94 ? -3.309 4.165 12.226 1.00 95.50 94 LEU A C 1
ATOM 733 O O . LEU A 1 94 ? -3.995 4.143 13.249 1.00 95.50 94 LEU A O 1
ATOM 737 N N . ASN A 1 95 ? -3.748 4.719 11.100 1.00 95.50 95 ASN A N 1
ATOM 738 C CA . ASN A 1 95 ? -5.105 5.232 10.973 1.00 95.50 95 ASN A CA 1
ATOM 739 C C . ASN A 1 95 ? -6.092 4.080 10.711 1.00 95.50 95 ASN A C 1
ATOM 741 O O . ASN A 1 95 ? -6.468 3.789 9.574 1.00 95.50 95 ASN A O 1
ATOM 745 N N . VAL A 1 96 ? -6.498 3.409 11.789 1.00 95.62 96 VAL A N 1
ATOM 746 C CA . VAL A 1 96 ? -7.371 2.220 11.771 1.00 95.62 96 VAL A CA 1
ATOM 747 C C . VAL A 1 96 ? -8.759 2.473 11.171 1.00 95.62 96 VAL A C 1
ATOM 749 O O . VAL A 1 96 ? -9.328 1.577 10.546 1.00 95.62 96 VAL A O 1
ATOM 752 N N . TYR A 1 97 ? -9.272 3.701 11.274 1.00 94.75 97 TYR A N 1
ATOM 753 C CA . TYR A 1 97 ? -10.537 4.111 10.659 1.00 94.75 97 TYR A CA 1
ATOM 754 C C . TYR A 1 97 ? -10.436 4.136 9.132 1.00 94.75 97 TYR A C 1
ATOM 756 O O . TYR A 1 97 ? -11.277 3.558 8.441 1.00 94.75 97 TYR A O 1
ATOM 764 N N . LEU A 1 98 ? -9.354 4.716 8.599 1.00 95.75 98 LEU A N 1
ATOM 765 C CA . LEU A 1 98 ? -9.080 4.705 7.160 1.00 95.75 98 LEU A CA 1
ATOM 766 C C . LEU A 1 98 ? -8.823 3.291 6.629 1.00 95.75 98 LEU A C 1
ATOM 768 O O . LEU A 1 98 ? -9.270 2.978 5.526 1.00 95.75 98 LEU A O 1
ATOM 772 N N . ILE A 1 99 ? -8.175 2.425 7.419 1.00 95.75 99 ILE A N 1
ATOM 773 C CA . ILE A 1 99 ? -7.975 1.010 7.067 1.00 95.75 99 ILE A CA 1
ATOM 774 C C . ILE A 1 99 ? -9.325 0.307 6.873 1.00 95.75 99 ILE A C 1
ATOM 776 O O . ILE A 1 99 ? -9.534 -0.339 5.851 1.00 95.75 99 ILE A O 1
ATOM 780 N N . LEU A 1 100 ? -10.274 0.454 7.804 1.00 94.88 100 LEU A N 1
ATOM 781 C CA . LEU A 1 100 ? -11.606 -0.151 7.650 1.00 94.88 100 LEU A CA 1
ATOM 782 C C . LEU A 1 100 ? -12.544 0.650 6.725 1.00 94.88 100 LEU A C 1
ATOM 784 O O . LEU A 1 100 ? -13.614 0.161 6.352 1.00 94.88 100 LEU A O 1
ATOM 788 N N . GLY A 1 101 ? -12.148 1.858 6.316 1.00 94.69 101 GLY A N 1
ATOM 789 C CA . GLY A 1 101 ? -12.926 2.739 5.447 1.00 94.69 101 GLY A CA 1
ATOM 790 C C . GLY A 1 101 ? -14.219 3.235 6.096 1.00 94.69 101 GLY A C 1
ATOM 791 O O . GLY A 1 101 ? -15.259 3.276 5.418 1.00 94.69 101 GLY A O 1
ATOM 792 N N . ILE A 1 102 ? -14.141 3.554 7.390 1.00 94.38 102 ILE A N 1
ATOM 793 C CA . ILE A 1 102 ? -15.232 4.018 8.259 1.00 94.38 102 ILE A CA 1
ATOM 794 C C . ILE A 1 102 ? -14.864 5.336 8.947 1.00 94.38 102 ILE A C 1
ATOM 796 O O . ILE A 1 102 ? -13.690 5.678 9.053 1.00 94.38 102 ILE A O 1
ATOM 800 N N . GLU A 1 103 ? -15.877 6.062 9.416 1.00 92.88 103 GLU A N 1
ATOM 801 C CA . GLU A 1 103 ? -15.707 7.314 10.162 1.00 92.88 103 GLU A CA 1
ATOM 802 C C . GLU A 1 103 ? -15.433 7.058 11.653 1.00 92.88 103 GLU A C 1
ATOM 804 O O . GLU A 1 103 ? -15.940 6.073 12.194 1.00 92.88 103 GLU A O 1
ATOM 809 N N . PRO A 1 104 ? -14.723 7.958 12.361 1.00 91.50 104 PRO A N 1
ATOM 810 C CA . PRO A 1 104 ? -14.496 7.830 13.803 1.00 91.50 104 PRO A CA 1
ATOM 811 C C . PRO A 1 104 ? -15.770 7.785 14.656 1.00 91.50 104 PRO A C 1
ATOM 813 O O . PRO A 1 104 ? -15.756 7.241 15.750 1.00 91.50 104 PRO A O 1
ATOM 816 N N . SER A 1 105 ? -16.880 8.328 14.154 1.00 91.38 105 SER A N 1
ATOM 817 C CA . SER A 1 105 ? -18.184 8.345 14.830 1.00 91.38 105 SER A CA 1
ATOM 818 C C . SER A 1 105 ? -19.015 7.067 14.639 1.00 91.38 105 SER A C 1
ATOM 820 O O . SER A 1 105 ? -20.174 7.021 15.052 1.00 91.38 105 SER A O 1
ATOM 822 N N . CYS A 1 106 ? -18.474 6.047 13.967 1.00 91.38 106 CYS A N 1
ATOM 823 C CA . CYS A 1 106 ? -19.204 4.820 13.656 1.00 91.38 106 CYS A CA 1
ATOM 824 C C . CYS A 1 106 ? -19.489 3.953 14.895 1.00 91.38 106 CYS A C 1
ATOM 826 O O . CYS A 1 106 ? -18.777 3.994 15.896 1.00 91.38 106 CYS A O 1
ATOM 828 N N . THR A 1 107 ? -20.538 3.129 14.820 1.00 92.88 107 THR A N 1
ATOM 829 C CA . THR A 1 107 ? -20.902 2.233 15.925 1.00 92.88 107 THR A CA 1
ATOM 830 C C . THR A 1 107 ? -20.086 0.940 15.900 1.00 92.88 107 THR A C 1
ATOM 832 O O . THR A 1 107 ? -19.561 0.523 14.866 1.00 92.88 107 THR A O 1
ATOM 835 N N . PHE A 1 108 ? -20.069 0.208 17.017 1.00 91.88 108 PHE A N 1
ATOM 836 C CA . PHE A 1 108 ? -19.463 -1.128 17.072 1.00 91.88 108 PHE A CA 1
ATOM 837 C C . PHE A 1 108 ? -20.024 -2.098 16.012 1.00 91.88 108 PHE A C 1
ATOM 839 O O . PHE A 1 108 ? -19.294 -2.918 15.444 1.00 91.88 108 PHE A O 1
ATOM 846 N N . LEU A 1 109 ? -21.321 -1.994 15.698 1.00 93.56 109 LEU A N 1
ATOM 847 C CA . LEU A 1 109 ? -21.945 -2.797 14.644 1.00 93.56 109 LEU A CA 1
ATOM 848 C C . LEU A 1 109 ? -21.381 -2.448 13.260 1.00 93.56 109 LEU A C 1
ATOM 850 O O . LEU A 1 109 ? -21.134 -3.355 12.457 1.00 93.56 109 LEU A O 1
ATOM 854 N N . ASP A 1 110 ? -21.124 -1.165 13.002 1.00 94.06 110 ASP A N 1
ATOM 855 C CA . ASP A 1 110 ? -20.514 -0.695 11.756 1.00 94.06 110 ASP A CA 1
ATOM 856 C C . ASP A 1 110 ? -19.066 -1.166 11.629 1.00 94.06 110 ASP A C 1
ATOM 858 O O . ASP A 1 110 ? -18.691 -1.682 10.574 1.00 94.06 110 ASP A O 1
ATOM 862 N N . ILE A 1 111 ? -18.287 -1.092 12.714 1.00 95.00 111 ILE A N 1
ATOM 863 C CA . ILE A 1 111 ? -16.908 -1.603 12.778 1.00 95.00 111 ILE A CA 1
ATOM 864 C C . ILE A 1 111 ? -16.883 -3.092 12.407 1.00 95.00 111 ILE A C 1
ATOM 866 O O . ILE A 1 111 ? -16.150 -3.513 11.508 1.00 95.00 111 ILE A O 1
ATOM 870 N N . LYS A 1 112 ? -17.747 -3.903 13.032 1.00 95.44 112 LYS A N 1
ATOM 871 C CA . LYS A 1 112 ? -17.841 -5.348 12.766 1.00 95.44 112 LYS A CA 1
ATOM 872 C C . LYS A 1 112 ? -18.267 -5.650 11.329 1.00 95.44 112 LYS A C 1
ATOM 874 O O . LYS A 1 112 ? -17.756 -6.589 10.709 1.00 95.44 112 LYS A O 1
ATOM 879 N N . LYS A 1 113 ? -19.204 -4.872 10.783 1.00 95.69 113 LYS A N 1
ATOM 880 C CA . LYS A 1 113 ? -19.657 -4.999 9.391 1.00 95.69 113 LYS A CA 1
ATOM 881 C C . LYS A 1 113 ? -18.540 -4.641 8.408 1.00 95.69 113 LYS A C 1
ATOM 883 O O . LYS A 1 113 ? -18.333 -5.377 7.441 1.00 95.69 113 LYS A O 1
ATOM 888 N N . ALA A 1 114 ? -17.814 -3.555 8.663 1.00 95.31 114 ALA A N 1
ATOM 889 C CA . ALA A 1 114 ? -16.697 -3.104 7.843 1.00 95.31 114 ALA A CA 1
ATOM 890 C C . ALA A 1 114 ? -15.552 -4.121 7.845 1.00 95.31 114 ALA A C 1
ATOM 892 O O . ALA A 1 114 ? -15.104 -4.521 6.772 1.00 95.31 114 ALA A O 1
ATOM 893 N N . TYR A 1 115 ? -15.170 -4.628 9.021 1.00 96.50 115 TYR A N 1
ATOM 894 C CA . TYR A 1 115 ? -14.180 -5.696 9.160 1.00 96.50 115 TYR A CA 1
ATOM 895 C C . TYR A 1 115 ? -14.547 -6.929 8.328 1.00 96.50 115 TYR A C 1
ATOM 897 O O . TYR A 1 115 ? -13.764 -7.351 7.481 1.00 96.50 115 TYR A O 1
ATOM 905 N N . ARG A 1 116 ? -15.761 -7.473 8.501 1.00 96.19 116 ARG A N 1
ATOM 906 C CA . ARG A 1 116 ? -16.219 -8.653 7.743 1.00 96.19 116 ARG A CA 1
ATOM 907 C C . ARG A 1 116 ? -16.154 -8.418 6.237 1.00 96.19 116 ARG A C 1
ATOM 909 O O . ARG A 1 116 ? -15.697 -9.287 5.498 1.00 96.19 116 ARG A O 1
ATOM 916 N N . LYS A 1 117 ? -16.594 -7.241 5.782 1.00 95.12 117 LYS A N 1
ATOM 917 C CA . LYS A 1 117 ? -16.556 -6.869 4.365 1.00 95.12 117 LYS A CA 1
ATOM 918 C C . LYS A 1 117 ? -15.119 -6.794 3.840 1.00 95.12 117 LYS A C 1
ATOM 920 O O . LYS A 1 117 ? -14.849 -7.346 2.777 1.00 95.12 117 LYS A O 1
ATOM 925 N N . ALA A 1 118 ? -14.219 -6.133 4.565 1.00 94.56 118 ALA A N 1
ATOM 926 C CA . ALA A 1 118 ? -12.824 -5.971 4.166 1.00 94.56 118 ALA A CA 1
ATOM 927 C C . ALA A 1 118 ? -12.080 -7.317 4.165 1.00 94.56 118 ALA A C 1
ATOM 929 O O . ALA A 1 118 ? -11.452 -7.669 3.170 1.00 94.56 118 ALA A O 1
ATOM 930 N N . ALA A 1 119 ? -12.232 -8.112 5.227 1.00 94.75 119 ALA A N 1
ATOM 931 C CA . ALA A 1 119 ? -11.606 -9.424 5.371 1.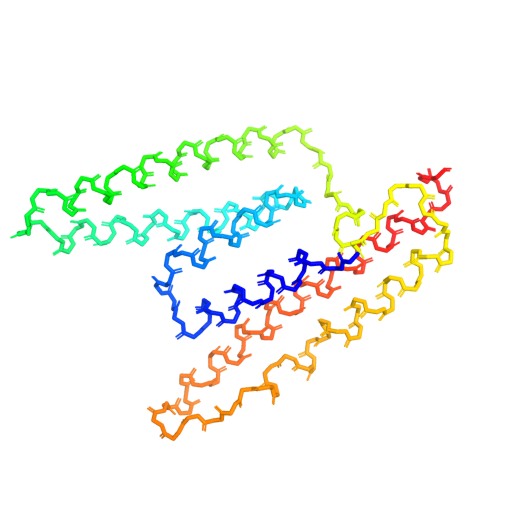00 94.75 119 ALA A CA 1
ATOM 932 C C . ALA A 1 119 ? -12.020 -10.392 4.251 1.00 94.75 119 ALA A C 1
ATOM 934 O O . ALA A 1 119 ? -11.175 -11.052 3.657 1.00 94.75 119 ALA A O 1
ATOM 935 N N . LEU A 1 120 ? -13.311 -10.442 3.898 1.00 93.06 120 LEU A N 1
ATOM 936 C CA . LEU A 1 120 ? -13.795 -11.294 2.803 1.00 93.06 120 LEU A CA 1
ATOM 937 C C . LEU A 1 120 ? -13.295 -10.859 1.424 1.00 93.06 120 LEU A C 1
ATOM 939 O O . LEU A 1 120 ? -13.235 -11.686 0.508 1.00 93.06 120 LEU A O 1
ATOM 943 N N . ARG A 1 121 ? -13.019 -9.565 1.255 1.00 91.44 121 ARG A N 1
ATOM 944 C CA . ARG A 1 121 ? -12.586 -8.977 -0.011 1.00 91.44 121 ARG A CA 1
ATOM 945 C C . ARG A 1 121 ? -11.085 -9.143 -0.229 1.00 91.44 121 ARG A C 1
ATOM 947 O O . ARG A 1 121 ? -10.693 -9.534 -1.319 1.00 91.44 121 ARG A O 1
ATOM 954 N N . HIS A 1 122 ? -10.286 -8.922 0.811 1.00 92.19 122 HIS A N 1
ATOM 955 C CA . HIS A 1 122 ? -8.822 -8.994 0.766 1.00 92.19 122 HIS A CA 1
ATOM 956 C C . HIS A 1 122 ? -8.264 -10.301 1.347 1.00 92.19 122 HIS A C 1
ATOM 958 O O . HIS A 1 122 ? -7.119 -10.345 1.783 1.00 92.19 122 HIS A O 1
ATOM 964 N N . HIS A 1 123 ? -9.063 -11.371 1.380 1.00 91.94 123 HIS A N 1
ATOM 965 C CA . HIS A 1 123 ? -8.584 -12.671 1.842 1.00 91.94 123 HIS A CA 1
ATOM 966 C C . HIS A 1 123 ? -7.483 -13.204 0.904 1.00 91.94 123 HIS A C 1
ATOM 968 O O . HIS A 1 123 ? -7.711 -13.234 -0.312 1.00 91.94 123 HIS A O 1
ATOM 974 N N . PRO A 1 124 ? -6.337 -13.684 1.424 1.00 91.19 124 PRO A N 1
ATOM 975 C CA . PRO A 1 124 ? -5.221 -14.145 0.595 1.00 91.19 124 PRO A CA 1
ATOM 976 C C . PRO A 1 124 ? -5.597 -15.306 -0.337 1.00 91.19 124 PRO A C 1
ATOM 978 O O . PRO A 1 124 ? -5.125 -15.340 -1.466 1.00 91.19 124 PRO A O 1
ATOM 981 N N . ASP A 1 125 ? -6.515 -16.195 0.058 1.00 86.50 125 ASP A N 1
ATOM 982 C CA . ASP A 1 125 ? -6.992 -17.295 -0.808 1.00 86.50 125 ASP A CA 1
ATOM 983 C C . ASP A 1 125 ? -7.690 -16.830 -2.093 1.00 86.50 125 ASP A C 1
ATOM 985 O O . ASP A 1 125 ? -7.785 -17.580 -3.062 1.00 86.50 125 ASP A O 1
ATOM 989 N N . LYS A 1 126 ? -8.214 -15.600 -2.113 1.00 82.25 126 LYS A N 1
ATOM 990 C CA . LYS A 1 126 ? -8.802 -15.013 -3.323 1.00 82.25 126 LYS A CA 1
ATOM 991 C C . LYS A 1 126 ? -7.758 -14.297 -4.176 1.00 82.25 126 LYS A C 1
ATOM 993 O O . LYS A 1 126 ? -8.008 -14.039 -5.354 1.00 82.25 126 LYS A O 1
ATOM 998 N N . ALA A 1 127 ? -6.600 -13.984 -3.601 1.00 73.94 127 ALA A N 1
ATOM 999 C CA . ALA A 1 127 ? -5.512 -13.311 -4.280 1.00 73.94 127 ALA A CA 1
ATOM 1000 C C . ALA A 1 127 ? -4.788 -14.305 -5.206 1.00 73.94 127 ALA A C 1
ATOM 1002 O O . ALA A 1 127 ? -4.329 -15.362 -4.780 1.00 73.94 127 ALA A O 1
ATOM 1003 N N . GLY A 1 128 ? -4.729 -13.984 -6.499 1.00 63.81 128 GLY A N 1
ATOM 1004 C CA . GLY A 1 128 ? -4.137 -14.840 -7.537 1.00 63.81 128 GLY A CA 1
ATOM 1005 C C . GLY A 1 128 ? -5.145 -15.640 -8.369 1.00 63.81 128 GLY A C 1
ATOM 1006 O O . GLY A 1 128 ? -4.856 -15.926 -9.525 1.00 63.81 128 GLY A O 1
ATOM 1007 N N . ASN A 1 129 ? -6.360 -15.899 -7.867 1.00 66.88 129 ASN A N 1
ATOM 1008 C CA . ASN A 1 129 ? -7.411 -16.574 -8.653 1.00 66.88 129 ASN A CA 1
ATOM 1009 C C . ASN A 1 129 ? -8.005 -15.685 -9.760 1.00 66.88 129 ASN A C 1
ATOM 1011 O O . ASN A 1 129 ? -8.626 -16.187 -10.691 1.00 66.88 129 ASN A O 1
ATOM 1015 N N . PHE A 1 130 ? -7.830 -14.365 -9.654 1.00 58.72 130 PHE A N 1
ATOM 1016 C CA . PHE A 1 130 ? -8.329 -13.386 -10.627 1.00 58.72 130 PHE A CA 1
ATOM 1017 C C . PHE A 1 130 ? -7.450 -13.239 -11.872 1.00 58.72 130 PHE A C 1
ATOM 1019 O O . PHE A 1 130 ? -7.868 -12.613 -12.845 1.00 58.72 130 PHE A O 1
ATOM 1026 N N . LEU A 1 131 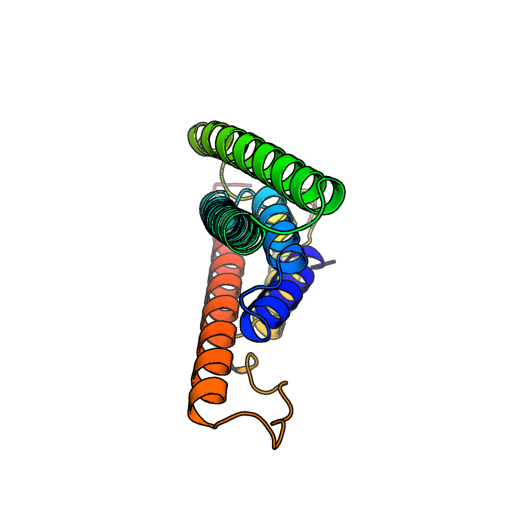? -6.233 -13.778 -11.853 1.00 63.19 131 LEU A N 1
ATOM 1027 C CA . LEU A 1 131 ? -5.310 -13.627 -12.964 1.00 63.19 131 LEU A CA 1
ATOM 1028 C C . LEU A 1 131 ? -5.603 -14.671 -14.037 1.00 63.19 131 LEU A C 1
ATOM 1030 O O . LEU A 1 131 ? -5.369 -15.864 -13.851 1.00 63.19 131 LEU A O 1
ATOM 1034 N N . VAL A 1 132 ? -6.095 -14.206 -15.184 1.00 64.31 132 VAL A N 1
ATOM 1035 C CA . VAL A 1 132 ? -6.144 -15.022 -16.398 1.00 64.31 132 VAL A CA 1
ATOM 1036 C C . VAL A 1 132 ? -4.702 -15.328 -16.797 1.00 64.31 132 VAL A C 1
ATOM 1038 O O . VAL A 1 132 ? -3.907 -14.413 -17.024 1.00 64.31 132 VAL A O 1
ATOM 1041 N N . ARG A 1 133 ? -4.352 -16.617 -16.860 1.00 65.94 133 ARG A N 1
ATOM 1042 C CA . ARG A 1 133 ? -3.045 -17.058 -17.356 1.00 65.94 133 ARG A CA 1
ATOM 1043 C C . ARG A 1 133 ? -2.851 -16.522 -18.774 1.00 65.94 133 ARG A C 1
ATOM 1045 O O . ARG A 1 133 ? -3.545 -16.939 -19.693 1.00 65.94 133 ARG A O 1
ATOM 1052 N N . SER A 1 134 ? -1.907 -15.602 -18.941 1.00 63.19 134 SER A N 1
ATOM 1053 C CA . SER A 1 134 ? -1.407 -15.240 -20.265 1.00 63.19 134 SER A CA 1
ATOM 1054 C C . SER A 1 134 ? -0.530 -16.374 -20.790 1.00 63.19 134 SER A C 1
ATOM 1056 O O . SER A 1 134 ? 0.407 -16.777 -20.098 1.00 63.19 134 SER A O 1
ATOM 1058 N N . GLU A 1 135 ? -0.813 -16.860 -22.000 1.00 63.75 135 GLU A N 1
ATOM 1059 C CA . GLU A 1 135 ? -0.051 -17.928 -22.674 1.00 63.75 135 GLU A CA 1
ATOM 1060 C C . GLU A 1 135 ? 1.429 -17.555 -22.895 1.00 63.75 135 GLU A C 1
ATOM 1062 O O . GLU A 1 135 ? 2.271 -18.426 -23.088 1.00 63.75 135 GLU A O 1
ATOM 1067 N N . ASN A 1 136 ? 1.766 -16.264 -22.794 1.00 69.31 136 ASN A N 1
ATOM 1068 C CA . ASN A 1 136 ? 3.098 -15.727 -23.077 1.00 69.31 136 ASN A CA 1
ATOM 1069 C C . ASN A 1 136 ? 4.020 -15.603 -21.846 1.00 69.31 136 ASN A C 1
ATOM 1071 O O . ASN A 1 136 ? 5.165 -15.178 -21.995 1.00 69.31 136 ASN A O 1
ATOM 1075 N N . ILE A 1 137 ? 3.554 -15.916 -20.630 1.00 75.25 137 ILE A N 1
ATOM 1076 C CA . ILE A 1 137 ? 4.365 -15.807 -19.403 1.00 75.25 137 ILE A CA 1
ATOM 1077 C C . ILE A 1 137 ? 4.832 -17.198 -18.970 1.00 75.25 137 ILE A C 1
ATOM 1079 O O . ILE A 1 137 ? 4.018 -18.091 -18.750 1.00 75.25 137 ILE A O 1
ATOM 1083 N N . ASN A 1 138 ? 6.147 -17.362 -18.793 1.00 84.88 138 ASN A N 1
ATOM 1084 C CA . ASN A 1 138 ? 6.744 -18.585 -18.252 1.00 84.88 138 ASN A CA 1
ATOM 1085 C C . ASN A 1 138 ? 6.114 -18.944 -16.892 1.00 84.88 138 ASN A C 1
ATOM 1087 O O . ASN A 1 138 ? 6.037 -18.097 -16.003 1.00 84.88 138 ASN A O 1
ATOM 1091 N N . ASP A 1 139 ? 5.739 -20.211 -16.700 1.00 84.50 139 ASP A N 1
ATOM 1092 C CA . ASP A 1 139 ? 5.168 -20.736 -15.454 1.00 84.50 139 ASP A CA 1
ATOM 1093 C C . ASP A 1 139 ? 6.000 -20.411 -14.201 1.00 84.50 139 ASP A C 1
ATOM 1095 O O . ASP A 1 139 ? 5.444 -20.227 -13.119 1.00 84.50 139 ASP A O 1
ATOM 1099 N N . ALA A 1 140 ? 7.331 -20.329 -14.309 1.00 87.31 140 ALA A N 1
ATOM 1100 C CA . ALA A 1 140 ? 8.177 -19.905 -13.192 1.00 87.31 140 ALA A CA 1
ATOM 1101 C C . ALA A 1 140 ? 7.899 -18.447 -12.790 1.00 87.31 140 ALA A C 1
ATOM 1103 O O . ALA A 1 140 ? 7.570 -18.186 -11.636 1.00 87.31 140 ALA A O 1
ATOM 1104 N N . VAL A 1 141 ? 7.919 -17.535 -13.764 1.00 86.12 141 VAL A N 1
ATOM 1105 C CA . VAL A 1 141 ? 7.617 -16.111 -13.563 1.00 86.12 141 VAL A CA 1
ATOM 1106 C C . VAL A 1 141 ? 6.188 -15.939 -13.052 1.00 86.12 141 VAL A C 1
ATOM 1108 O O . VAL A 1 141 ? 5.944 -15.168 -12.130 1.00 86.12 141 VAL A O 1
ATOM 1111 N N . TRP A 1 142 ? 5.239 -16.712 -13.585 1.00 85.56 142 TRP A N 1
ATOM 1112 C CA . TRP A 1 142 ? 3.854 -16.655 -13.128 1.00 85.56 142 TRP A CA 1
ATOM 1113 C C . TRP A 1 142 ? 3.701 -17.075 -11.661 1.00 85.56 142 TRP A C 1
ATOM 1115 O O . TRP A 1 142 ? 2.944 -16.460 -10.908 1.00 85.56 142 TRP A O 1
ATOM 1125 N N . ARG A 1 143 ? 4.431 -18.104 -11.219 1.00 87.88 143 ARG A N 1
ATOM 1126 C CA . ARG A 1 143 ? 4.426 -18.508 -9.806 1.00 87.88 143 ARG A CA 1
ATOM 1127 C C . ARG A 1 143 ? 4.975 -17.411 -8.902 1.00 87.88 143 ARG A C 1
ATOM 1129 O O . ARG A 1 143 ? 4.395 -17.187 -7.841 1.00 87.88 143 ARG A O 1
ATOM 1136 N N . ASP A 1 144 ? 6.024 -16.713 -9.321 1.00 90.06 144 ASP A N 1
ATOM 1137 C CA . ASP A 1 144 ? 6.604 -15.616 -8.541 1.00 90.06 144 ASP A CA 1
ATOM 1138 C C . ASP A 1 144 ? 5.628 -14.442 -8.410 1.00 90.06 144 ASP A C 1
ATOM 1140 O O . ASP A 1 144 ? 5.345 -14.004 -7.294 1.00 90.06 144 ASP A O 1
ATOM 1144 N N . ILE A 1 145 ? 4.999 -14.026 -9.515 1.00 90.00 145 ILE A N 1
ATOM 1145 C CA . ILE A 1 145 ? 3.973 -12.971 -9.503 1.00 90.00 145 ILE A CA 1
ATOM 1146 C C . ILE A 1 145 ? 2.798 -13.365 -8.595 1.00 90.00 145 ILE A C 1
ATOM 1148 O O . ILE A 1 145 ? 2.353 -12.575 -7.760 1.00 90.00 145 ILE A O 1
ATOM 1152 N N . ALA A 1 146 ? 2.297 -14.600 -8.715 1.00 89.00 146 ALA A N 1
ATOM 1153 C CA . ALA A 1 146 ? 1.201 -15.087 -7.880 1.00 89.00 146 ALA A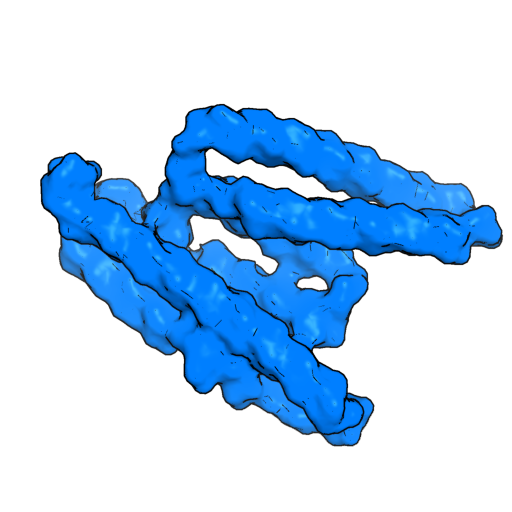 CA 1
ATOM 1154 C C . ALA A 1 146 ? 1.580 -15.130 -6.389 1.00 89.00 146 ALA A C 1
ATOM 1156 O O . ALA A 1 146 ? 0.750 -14.833 -5.526 1.00 89.00 146 ALA A O 1
ATOM 1157 N N . ASN A 1 147 ? 2.829 -15.481 -6.075 1.00 90.56 147 ASN A N 1
ATOM 1158 C CA . ASN A 1 147 ? 3.334 -15.475 -4.707 1.00 90.56 147 ASN A CA 1
ATOM 1159 C C . ASN A 1 147 ? 3.424 -14.056 -4.141 1.00 90.56 147 ASN A C 1
ATOM 1161 O O . ASN A 1 147 ? 3.029 -13.850 -2.994 1.00 90.56 147 ASN A O 1
ATOM 1165 N N . ASP A 1 148 ? 3.890 -13.082 -4.919 1.00 92.25 148 ASP A N 1
ATOM 1166 C CA . ASP A 1 148 ? 3.983 -11.692 -4.469 1.00 92.25 148 ASP A CA 1
ATOM 1167 C C . ASP A 1 148 ? 2.601 -11.067 -4.248 1.00 92.25 148 ASP A C 1
ATOM 1169 O O . ASP A 1 148 ? 2.364 -10.445 -3.212 1.00 92.25 148 ASP A O 1
ATOM 1173 N N . ILE A 1 149 ? 1.636 -11.354 -5.125 1.00 91.44 149 ILE A N 1
ATOM 1174 C CA . ILE A 1 149 ? 0.233 -10.953 -4.933 1.00 91.44 149 ILE A CA 1
ATOM 1175 C C . ILE A 1 149 ? -0.347 -11.558 -3.651 1.00 91.44 149 ILE A C 1
ATOM 1177 O O . ILE A 1 149 ? -1.040 -10.872 -2.896 1.00 91.44 1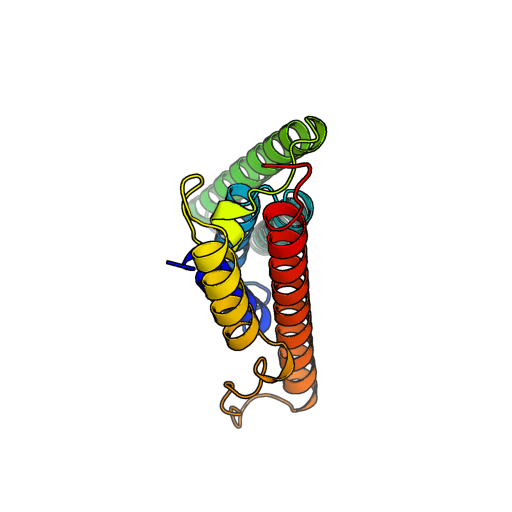49 ILE A O 1
ATOM 1181 N N . ARG A 1 150 ? -0.061 -12.837 -3.374 1.00 92.31 150 ARG A N 1
ATOM 1182 C CA . ARG A 1 150 ? -0.531 -13.501 -2.152 1.00 92.31 150 ARG A CA 1
ATOM 1183 C C . ARG A 1 150 ? 0.095 -12.891 -0.897 1.00 92.31 150 ARG A C 1
ATOM 1185 O O . ARG A 1 150 ? -0.616 -12.715 0.087 1.00 92.31 150 ARG A O 1
ATOM 1192 N N . LYS A 1 151 ? 1.390 -12.549 -0.927 1.00 94.62 151 LYS A N 1
ATOM 1193 C CA . LYS A 1 151 ? 2.078 -11.868 0.187 1.00 94.62 151 LYS A CA 1
ATOM 1194 C C . LYS A 1 151 ? 1.464 -10.498 0.468 1.00 94.62 151 LYS A C 1
ATOM 1196 O O . LYS A 1 151 ? 1.182 -10.191 1.623 1.00 94.62 151 LYS A O 1
ATOM 1201 N N . ASP A 1 152 ? 1.217 -9.704 -0.572 1.00 94.50 152 ASP A N 1
ATOM 1202 C CA . ASP A 1 152 ? 0.606 -8.381 -0.418 1.00 94.50 152 ASP A CA 1
ATOM 1203 C C . ASP A 1 152 ? -0.835 -8.487 0.117 1.00 94.50 152 ASP A C 1
ATOM 1205 O O . ASP A 1 152 ? -1.234 -7.721 0.996 1.00 94.50 152 ASP A O 1
ATOM 1209 N N . ALA A 1 153 ? -1.612 -9.473 -0.340 1.00 94.31 153 ALA A N 1
ATOM 1210 C CA . ALA A 1 153 ? -2.951 -9.726 0.192 1.00 94.31 153 ALA A CA 1
ATOM 1211 C C . ALA A 1 153 ? -2.933 -10.197 1.657 1.00 94.31 153 ALA A C 1
ATOM 1213 O O . ALA A 1 153 ? -3.740 -9.728 2.460 1.00 94.31 153 ALA A O 1
ATOM 1214 N N . ASP A 1 154 ? -2.000 -11.077 2.029 1.00 96.19 154 ASP A N 1
ATOM 1215 C CA . ASP A 1 154 ? -1.801 -11.512 3.417 1.00 96.19 154 ASP A CA 1
ATOM 1216 C C . ASP A 1 154 ? -1.448 -10.329 4.333 1.00 96.19 154 ASP A C 1
ATOM 1218 O O . ASP A 1 154 ? -2.004 -10.198 5.427 1.00 96.19 154 ASP A O 1
ATOM 1222 N N . TYR A 1 155 ? -0.597 -9.413 3.861 1.00 97.19 155 TYR A N 1
ATOM 1223 C CA . TYR A 1 155 ? -0.287 -8.184 4.585 1.00 97.19 155 TYR A CA 1
ATOM 1224 C C . TYR A 1 155 ? -1.539 -7.335 4.842 1.00 97.19 155 TYR A C 1
ATOM 1226 O O . TYR A 1 155 ? -1.813 -6.964 5.987 1.00 97.19 155 TYR A O 1
ATOM 1234 N N . LEU A 1 156 ? -2.343 -7.077 3.803 1.00 95.88 156 LEU A N 1
ATOM 1235 C CA . LEU A 1 156 ? -3.586 -6.313 3.949 1.00 95.88 156 LEU A CA 1
ATOM 1236 C C . LEU A 1 156 ? -4.573 -7.005 4.889 1.00 95.88 156 LEU A C 1
ATOM 1238 O O . LEU A 1 156 ? -5.209 -6.344 5.710 1.00 95.88 156 LEU A O 1
ATOM 1242 N N . PHE A 1 157 ? -4.678 -8.331 4.821 1.00 96.44 157 PHE A N 1
ATOM 1243 C CA . PHE A 1 157 ? -5.546 -9.100 5.706 1.00 96.44 157 PHE A CA 1
ATOM 1244 C C . PHE A 1 157 ? -5.139 -8.958 7.180 1.00 96.44 157 PHE A C 1
ATOM 1246 O O . PHE A 1 157 ? -5.985 -8.703 8.043 1.00 96.44 157 PHE A O 1
ATOM 1253 N N . LYS A 1 158 ? -3.836 -9.035 7.473 1.00 97.56 158 LYS A N 1
ATOM 1254 C CA . LYS A 1 158 ? -3.290 -8.785 8.817 1.00 97.56 158 LYS A CA 1
ATOM 1255 C C . LYS A 1 158 ? -3.556 -7.356 9.281 1.00 97.56 158 LYS A C 1
ATOM 1257 O O . LYS A 1 158 ? -3.938 -7.146 10.433 1.00 97.56 158 LYS A O 1
ATOM 1262 N N . LEU A 1 159 ? -3.410 -6.382 8.386 1.00 96.69 159 LEU A N 1
ATOM 1263 C CA . LEU A 1 159 ? -3.669 -4.975 8.673 1.00 96.69 159 LEU A CA 1
ATOM 1264 C C . LEU A 1 159 ? -5.145 -4.720 9.025 1.00 96.69 159 LEU A C 1
ATOM 1266 O O . LEU A 1 159 ? -5.435 -4.043 10.012 1.00 96.69 159 LEU A O 1
ATOM 1270 N N . ILE A 1 160 ? -6.072 -5.329 8.278 1.00 96.81 160 ILE A N 1
ATOM 1271 C CA . ILE A 1 160 ? -7.515 -5.313 8.566 1.00 96.81 160 ILE A CA 1
ATOM 1272 C C . ILE A 1 160 ? -7.797 -5.909 9.952 1.00 96.81 160 ILE A C 1
ATOM 1274 O O . ILE A 1 160 ? -8.545 -5.323 10.736 1.00 96.81 160 ILE A O 1
ATOM 1278 N N . GLY A 1 161 ? -7.189 -7.057 10.270 1.00 96.88 161 GLY A N 1
ATOM 1279 C CA . GLY A 1 161 ? -7.326 -7.704 11.576 1.00 96.88 161 GLY A CA 1
ATOM 1280 C C . GLY A 1 161 ? -6.828 -6.826 12.724 1.00 96.88 161 GLY A C 1
ATOM 1281 O O . GLY A 1 161 ? -7.529 -6.666 13.722 1.00 96.88 161 GLY A O 1
ATOM 1282 N N . LYS A 1 162 ? -5.664 -6.188 12.554 1.00 96.25 162 LYS A N 1
ATOM 1283 C CA . LYS A 1 162 ? -5.094 -5.249 13.531 1.00 96.25 162 LYS A CA 1
ATOM 1284 C C . LYS A 1 162 ? -6.001 -4.038 13.758 1.00 96.25 162 LYS A C 1
ATOM 1286 O O . LYS A 1 162 ? -6.219 -3.655 14.904 1.00 96.25 162 LYS A O 1
ATOM 1291 N N . ALA A 1 163 ? -6.548 -3.457 12.690 1.00 95.69 163 ALA A N 1
ATOM 1292 C CA . ALA A 1 163 ? -7.462 -2.323 12.796 1.00 95.69 163 ALA A CA 1
ATOM 1293 C C . ALA A 1 163 ? -8.748 -2.688 13.547 1.00 95.69 163 ALA A C 1
ATOM 1295 O O . ALA A 1 163 ? -9.174 -1.939 14.424 1.00 95.69 163 ALA A O 1
ATOM 1296 N N . TYR A 1 164 ? -9.331 -3.854 13.254 1.00 96.19 164 TYR A N 1
ATOM 1297 C CA . TYR A 1 164 ? -10.498 -4.342 13.987 1.00 96.19 164 TYR A CA 1
ATOM 1298 C C . TYR A 1 164 ? -10.187 -4.589 15.462 1.00 96.19 164 TYR A C 1
ATOM 1300 O O . TYR A 1 164 ? -10.945 -4.124 16.304 1.00 96.19 164 TYR A O 1
ATOM 1308 N N . ALA A 1 165 ? -9.071 -5.256 15.776 1.00 95.44 165 ALA A N 1
ATOM 1309 C CA . ALA A 1 165 ? -8.680 -5.538 17.155 1.00 95.44 165 ALA A CA 1
ATOM 1310 C C . ALA A 1 165 ? -8.605 -4.254 17.993 1.00 95.44 165 ALA A C 1
ATOM 1312 O O . ALA A 1 165 ? -9.235 -4.194 19.043 1.00 95.44 165 ALA A O 1
ATOM 1313 N N . ILE A 1 166 ? -7.936 -3.218 17.471 1.00 93.81 166 ILE A N 1
ATOM 1314 C CA . ILE A 1 166 ? -7.823 -1.909 18.129 1.00 93.81 166 ILE A CA 1
ATOM 1315 C C . ILE A 1 166 ? -9.203 -1.266 18.306 1.00 93.81 166 ILE A C 1
ATOM 1317 O O . ILE A 1 166 ? -9.548 -0.864 19.402 1.00 93.81 166 ILE A O 1
ATOM 1321 N N . LEU A 1 167 ? -10.023 -1.198 17.257 1.00 92.69 167 LEU A N 1
ATOM 1322 C CA . LEU A 1 167 ? -11.324 -0.517 17.321 1.00 92.69 167 LEU A CA 1
ATOM 1323 C C . LEU A 1 167 ? -12.389 -1.265 18.136 1.00 92.69 167 LEU A C 1
ATOM 1325 O O . LEU A 1 167 ? -13.392 -0.680 18.540 1.00 92.69 167 LEU A O 1
ATOM 1329 N N . SER A 1 168 ? -12.207 -2.570 18.324 1.00 89.81 168 SER A N 1
ATOM 1330 C CA . SER A 1 168 ? -13.109 -3.414 19.106 1.00 89.81 168 SER A CA 1
ATOM 1331 C C . SER A 1 168 ? -12.741 -3.496 20.587 1.00 89.81 168 SER A C 1
ATOM 1333 O O . SER A 1 168 ? -13.514 -4.073 21.353 1.00 89.81 168 SER A O 1
ATOM 1335 N N . ASP A 1 169 ? -11.585 -2.955 20.985 1.00 86.50 169 ASP A N 1
ATOM 1336 C CA . ASP A 1 169 ? -11.112 -3.001 22.365 1.00 86.50 169 ASP A CA 1
ATOM 1337 C C . ASP A 1 169 ? -11.899 -1.998 23.240 1.00 86.50 169 ASP A C 1
ATOM 1339 O O . ASP A 1 169 ? -11.867 -0.788 22.971 1.00 86.50 169 ASP A O 1
ATOM 1343 N N . PRO A 1 170 ? -12.592 -2.463 24.302 1.00 67.88 170 PRO A N 1
ATOM 1344 C CA . PRO A 1 170 ? -13.357 -1.606 25.210 1.00 67.88 170 PRO A CA 1
ATOM 1345 C C . PRO A 1 170 ? -12.523 -0.538 25.924 1.00 67.88 170 PRO A C 1
ATOM 1347 O O . PRO A 1 170 ? -13.090 0.411 26.446 1.00 67.88 170 PRO A O 1
ATOM 1350 N N . THR A 1 171 ? -11.199 -0.697 25.990 1.00 67.25 171 THR A N 1
ATOM 1351 C CA . THR A 1 171 ? -10.298 0.243 26.678 1.00 67.25 171 THR A CA 1
ATOM 1352 C C . THR A 1 171 ? -9.887 1.441 25.820 1.00 67.25 171 THR A C 1
ATOM 1354 O O . THR A 1 171 ? -9.279 2.380 26.329 1.00 67.25 171 THR A O 1
ATOM 1357 N N . THR A 1 172 ? -10.223 1.421 24.526 1.00 58.12 172 THR A N 1
ATOM 1358 C CA . THR A 1 172 ? -9.873 2.475 23.558 1.00 58.12 172 THR A CA 1
ATOM 1359 C C . THR A 1 172 ? -11.055 3.331 23.090 1.00 58.12 172 THR A C 1
ATOM 1361 O O . THR A 1 172 ? -10.834 4.242 22.291 1.00 58.12 172 THR A O 1
ATOM 1364 N N . ASN A 1 173 ? -12.272 3.074 23.590 1.00 45.06 173 ASN A N 1
ATOM 1365 C CA . ASN A 1 173 ? -13.501 3.823 23.280 1.00 45.06 173 ASN A CA 1
ATOM 1366 C C . ASN A 1 173 ? -14.042 4.579 24.495 1.00 45.06 173 ASN A C 1
ATOM 1368 O O . ASN A 1 173 ? -14.050 3.986 25.595 1.00 45.06 173 ASN A O 1
#

Secondary structure (DSSP, 8-state):
--HHHHHHHHHHHHHHH-TT-HHHHHHHHHHHHHTT-HHHHHHHHHHHHHHHHHHHHHTTTS-HHHHHHHHHHHHHHHHHHHHHHHHHTTTPPP-HHHHHT--TT--HHHHHHHHHHHHHHS-GGGTTTT----TTS-HHHHHHHHHHHHHHHHHHHHHHHHHHHHHH-TT--

Radius of gyration: 18.45 Å; chains: 1; bounding box: 46×38×51 Å

InterPro domains:
  IPR001623 DnaJ domain [PF00226] (95-127)
  IPR001623 DnaJ domain [PR00625] (97-115)
  IPR001623 DnaJ domain [PR00625] (115-130)
  IPR001623 DnaJ domain [PR00625] (152-172)
  IPR001623 DnaJ domain [PS50076] (95-172)
  IPR001623 DnaJ domain [SM00271] (94-172)
  IPR001623 DnaJ domain [cd06257] (95-169)
  IPR011990 Tetratricopeptide-like helical domain superfamily [G3DSA:1.25.40.10] (1-67)
  IPR011990 Tetratricopeptide-like helical domain superfamily [SSF48452] (1-51)
  IPR036869 Chaperone J-domain superfamily [G3DSA:1.10.287.110] (82-173)
  IPR036869 Chaperone J-domain superfamily [SSF46565] (73-170)

Organism: Oryza sativa subsp. japonica (NCBI:txid39947)

Sequence (173 aa):
MGQILDAIADCSLAIALDSNYSKAISRRAGLYELIRDYDQAGNDLRRLISLLERQLQENIYTPSEKSDGIRSSLNRSNLRLSALERDAKKGISLNVYLILGIEPSCTFLDIKKAYRKAALRHHPDKAGNFLVRSENINDAVWRDIANDIRKDADYLFKLIGKAYAILSDPTTN

pLDDT: mean 90.08, std 11.29, range [44.62, 98.69]